Protein AF-A0A7C5NTX9-F1 (afdb_monomer_lite)

Structure (mmCIF, N/CA/C/O backbone):
data_AF-A0A7C5NTX9-F1
#
_entry.id   AF-A0A7C5NTX9-F1
#
loop_
_atom_site.group_PDB
_atom_site.id
_atom_site.type_symbol
_atom_site.label_atom_id
_atom_site.label_alt_id
_atom_site.label_comp_id
_atom_site.label_asym_id
_atom_site.label_entity_id
_atom_site.label_seq_id
_atom_site.pdbx_PDB_ins_code
_atom_site.Cartn_x
_atom_site.Cartn_y
_atom_site.Cartn_z
_atom_site.occupancy
_atom_site.B_iso_or_equiv
_atom_site.auth_seq_id
_atom_site.auth_comp_id
_atom_site.auth_asym_id
_atom_site.auth_atom_id
_atom_site.pdbx_PDB_model_num
ATOM 1 N N . MET A 1 1 ? 11.752 15.212 29.916 1.00 60.72 1 MET A N 1
ATOM 2 C CA . MET A 1 1 ? 12.139 13.943 29.242 1.00 60.72 1 MET A CA 1
ATOM 3 C C . MET A 1 1 ? 10.980 12.987 28.917 1.00 60.72 1 MET A C 1
ATOM 5 O O . MET A 1 1 ? 11.150 12.176 28.023 1.00 60.72 1 MET A O 1
ATOM 9 N N . LYS A 1 2 ? 9.813 13.024 29.588 1.00 66.94 2 LYS A N 1
ATOM 10 C CA . LYS A 1 2 ? 8.679 12.134 29.239 1.00 66.94 2 LYS A CA 1
ATOM 11 C C . LYS A 1 2 ? 7.983 12.523 27.925 1.00 66.94 2 LYS A C 1
ATOM 13 O O . LYS A 1 2 ? 7.700 11.652 27.115 1.00 66.94 2 LYS A O 1
ATOM 18 N N . ALA A 1 3 ? 7.803 13.824 27.684 1.00 72.06 3 ALA A N 1
ATOM 19 C CA . ALA A 1 3 ? 7.172 14.331 26.464 1.00 72.06 3 ALA A CA 1
ATOM 20 C C . ALA A 1 3 ? 7.942 13.942 25.188 1.00 72.06 3 ALA A C 1
ATOM 22 O O . ALA A 1 3 ? 7.331 13.476 24.237 1.00 72.06 3 ALA A O 1
ATOM 23 N N . ILE A 1 4 ? 9.282 14.019 25.196 1.00 77.25 4 ILE A N 1
ATOM 24 C CA . ILE A 1 4 ? 10.104 13.670 24.022 1.00 77.25 4 ILE A CA 1
ATOM 25 C C . ILE A 1 4 ? 9.982 12.184 23.638 1.00 77.25 4 ILE A C 1
ATOM 27 O O . ILE A 1 4 ? 10.015 11.848 22.459 1.00 77.25 4 ILE A O 1
ATOM 31 N N . LYS A 1 5 ? 9.775 11.297 24.626 1.00 79.56 5 LYS A N 1
ATOM 32 C CA . LYS A 1 5 ? 9.599 9.852 24.407 1.00 79.56 5 LYS A CA 1
ATOM 33 C C . LYS A 1 5 ? 8.251 9.504 23.768 1.00 79.56 5 LYS A C 1
ATOM 35 O O . LYS A 1 5 ? 8.151 8.465 23.134 1.00 79.56 5 LYS A O 1
ATOM 40 N N . ILE A 1 6 ? 7.238 10.355 23.940 1.00 84.50 6 ILE A N 1
ATOM 41 C CA . ILE A 1 6 ? 5.896 10.179 23.358 1.00 84.50 6 ILE A CA 1
ATOM 42 C C . ILE A 1 6 ? 5.794 10.906 22.013 1.00 84.50 6 ILE A C 1
ATOM 44 O O . ILE A 1 6 ? 5.163 10.412 21.086 1.00 84.50 6 ILE A O 1
ATOM 48 N N . LEU A 1 7 ? 6.457 12.056 21.878 1.00 85.62 7 LEU A N 1
ATOM 49 C CA . LEU A 1 7 ? 6.417 12.860 20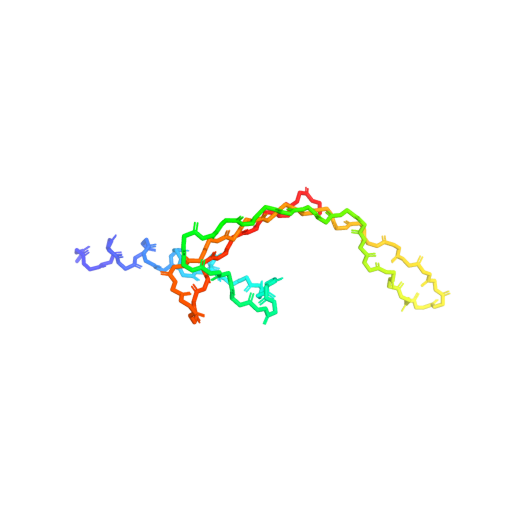.659 1.00 85.62 7 LEU A CA 1
ATOM 50 C C . LEU A 1 7 ? 7.144 12.178 19.486 1.00 85.62 7 LEU A C 1
ATOM 52 O O . LEU A 1 7 ? 6.677 12.242 18.353 1.00 85.62 7 LEU A O 1
ATOM 56 N N . LEU A 1 8 ? 8.259 11.490 19.761 1.00 86.56 8 LEU A N 1
ATOM 57 C CA . LEU A 1 8 ? 9.061 10.800 18.748 1.00 86.56 8 LEU A CA 1
ATOM 58 C C . LEU A 1 8 ? 8.302 9.676 18.001 1.00 86.56 8 LEU A C 1
ATOM 60 O O . LEU A 1 8 ? 8.318 9.691 16.771 1.00 86.56 8 LEU A O 1
ATOM 64 N N . PRO A 1 9 ? 7.603 8.730 18.665 1.00 85.88 9 PRO A N 1
ATOM 65 C CA . PRO A 1 9 ? 6.839 7.699 17.957 1.00 85.88 9 PRO A CA 1
ATOM 66 C C . PRO A 1 9 ? 5.623 8.262 17.211 1.00 85.88 9 PRO A C 1
ATOM 68 O O . PRO A 1 9 ? 5.311 7.788 16.122 1.00 85.88 9 PRO A O 1
ATOM 71 N N . VAL A 1 10 ? 4.962 9.295 17.746 1.00 85.88 10 VAL A N 1
ATOM 72 C CA . VAL A 1 10 ? 3.840 9.961 17.060 1.00 85.88 10 VAL A CA 1
ATOM 73 C C . VAL A 1 10 ? 4.310 10.602 15.757 1.00 85.88 10 VAL A C 1
ATOM 75 O O . VAL A 1 10 ? 3.675 10.417 14.720 1.00 85.88 10 VAL A O 1
ATOM 78 N N . LEU A 1 11 ? 5.455 11.289 15.791 1.00 85.00 11 LEU A N 1
ATOM 79 C CA . LEU A 1 11 ? 6.051 11.881 14.599 1.00 85.00 11 LEU A CA 1
ATOM 80 C C . LEU A 1 11 ? 6.334 10.808 13.543 1.00 85.00 11 LEU A C 1
ATOM 82 O O . LEU A 1 11 ? 5.906 10.966 12.404 1.00 85.00 11 LEU A O 1
ATOM 86 N N . ILE A 1 12 ? 6.954 9.689 13.935 1.00 82.88 12 ILE A N 1
ATOM 87 C CA . ILE A 1 12 ? 7.238 8.567 13.029 1.00 82.88 12 ILE A CA 1
ATOM 88 C C . ILE A 1 12 ? 5.953 8.053 12.371 1.00 82.88 12 ILE A C 1
ATOM 90 O O . ILE A 1 12 ? 5.924 7.903 11.161 1.00 82.88 12 ILE A O 1
ATOM 94 N N . ILE A 1 13 ? 4.860 7.851 13.104 1.00 80.44 13 ILE A N 1
ATOM 95 C CA . ILE A 1 13 ? 3.617 7.327 12.509 1.00 80.44 13 ILE A CA 1
ATOM 96 C C . ILE A 1 13 ? 3.017 8.307 11.486 1.00 80.44 13 ILE A C 1
ATOM 98 O O . ILE A 1 13 ? 2.502 7.887 10.450 1.00 80.44 13 ILE A O 1
ATOM 102 N N . THR A 1 14 ? 3.116 9.614 11.736 1.00 76.06 14 THR A N 1
ATOM 103 C CA . THR A 1 14 ? 2.534 10.625 10.838 1.00 76.06 14 THR A CA 1
ATOM 104 C C . THR A 1 14 ? 3.264 10.767 9.501 1.00 76.06 14 THR A C 1
ATOM 106 O O . THR A 1 14 ? 2.603 10.995 8.490 1.00 76.06 14 THR A O 1
ATOM 109 N N . VAL A 1 15 ? 4.589 10.570 9.444 1.00 75.19 15 VAL A N 1
ATOM 110 C CA . VAL A 1 15 ? 5.344 10.680 8.174 1.00 75.19 15 VAL A CA 1
ATOM 111 C C . VAL A 1 15 ? 5.078 9.515 7.218 1.00 75.19 15 VAL A C 1
ATOM 113 O O . VAL A 1 15 ? 5.169 9.690 6.006 1.00 75.19 15 VAL A O 1
ATOM 116 N N . PHE A 1 16 ? 4.698 8.343 7.733 1.00 68.81 16 PHE A N 1
ATOM 117 C CA . PHE A 1 16 ? 4.391 7.165 6.910 1.00 68.81 16 PHE A CA 1
ATOM 118 C C . PHE A 1 16 ? 2.958 7.159 6.351 1.00 68.81 16 PHE A C 1
ATOM 120 O O . PHE A 1 16 ? 2.622 6.297 5.543 1.00 68.81 16 PHE A O 1
ATOM 127 N N . SER A 1 17 ? 2.109 8.114 6.744 1.00 64.81 17 SER A N 1
ATOM 128 C CA . SER A 1 17 ? 0.694 8.141 6.349 1.00 64.81 17 SER A CA 1
ATOM 129 C C . SER A 1 17 ? 0.403 8.949 5.073 1.00 64.81 17 SER A C 1
ATOM 131 O O . SER A 1 17 ? -0.766 9.104 4.711 1.00 64.81 17 SER A O 1
ATOM 133 N N . CYS A 1 18 ? 1.419 9.477 4.381 1.00 65.75 18 CYS A N 1
ATOM 134 C CA . CYS A 1 18 ? 1.229 10.189 3.114 1.00 65.75 18 CYS A CA 1
ATOM 135 C C . CYS A 1 18 ? 0.962 9.184 1.981 1.00 65.75 18 CYS A C 1
ATOM 137 O O . CYS A 1 18 ? 1.880 8.750 1.287 1.00 65.75 18 CYS A O 1
ATOM 139 N N . ALA A 1 19 ? -0.299 8.777 1.823 1.00 66.31 19 ALA A N 1
ATOM 140 C CA . ALA A 1 19 ? -0.730 7.868 0.768 1.00 66.31 19 ALA A CA 1
ATOM 141 C C . ALA A 1 19 ? -1.793 8.530 -0.129 1.00 66.31 19 ALA A C 1
ATOM 143 O O . ALA A 1 19 ? -2.701 9.194 0.379 1.00 66.31 19 ALA A O 1
ATOM 144 N N . PRO A 1 20 ? -1.723 8.347 -1.461 1.00 66.31 20 PRO A N 1
ATOM 145 C CA . PRO A 1 20 ? -2.765 8.812 -2.366 1.00 66.31 20 PRO A CA 1
ATOM 146 C C . PRO A 1 20 ? -4.062 8.029 -2.127 1.00 66.31 20 PRO A C 1
ATOM 148 O O . PRO A 1 20 ? -4.039 6.806 -1.964 1.00 66.31 20 PRO A O 1
ATOM 151 N N . SER A 1 21 ? -5.204 8.720 -2.143 1.00 69.06 21 SER A N 1
ATOM 152 C CA . SER A 1 21 ? -6.507 8.055 -2.052 1.00 69.06 21 SER A CA 1
ATOM 153 C C . SER A 1 21 ? -6.743 7.200 -3.299 1.00 69.06 21 SER A C 1
ATOM 155 O O . SER A 1 21 ? -6.812 7.725 -4.409 1.00 69.06 21 SER A O 1
ATOM 157 N N . ARG A 1 22 ? -6.860 5.877 -3.124 1.00 71.81 22 ARG A N 1
ATOM 158 C CA . ARG A 1 22 ? -7.111 4.921 -4.222 1.00 71.81 22 ARG A CA 1
ATOM 159 C C . ARG A 1 22 ? -8.591 4.607 -4.445 1.00 71.81 22 ARG A C 1
ATOM 161 O O . ARG A 1 22 ? -8.927 3.918 -5.402 1.00 71.81 22 ARG A O 1
ATOM 168 N N . PHE A 1 23 ? -9.471 5.109 -3.579 1.00 77.50 23 PHE A N 1
ATOM 169 C CA . PHE A 1 23 ? -10.911 4.865 -3.636 1.00 77.50 23 PHE A CA 1
ATOM 170 C C . PHE A 1 23 ? -11.645 6.163 -3.987 1.00 77.50 23 PHE A C 1
ATOM 172 O O . PHE A 1 23 ? -11.696 7.091 -3.183 1.00 77.50 23 PHE A O 1
ATOM 179 N N . VAL A 1 24 ? -12.223 6.228 -5.193 1.00 80.69 24 VAL A N 1
ATOM 180 C CA . VAL A 1 24 ? -13.012 7.388 -5.664 1.00 80.69 24 VAL A CA 1
ATOM 181 C C . VAL A 1 24 ? -14.329 7.510 -4.888 1.00 80.69 24 VAL A C 1
ATOM 183 O O . VAL A 1 24 ? -14.794 8.614 -4.615 1.00 80.69 24 VAL A O 1
ATOM 186 N N . LYS A 1 25 ? -14.915 6.372 -4.495 1.00 84.88 25 LYS A N 1
ATOM 187 C CA . LYS A 1 25 ? -16.095 6.294 -3.632 1.00 84.88 25 LYS A CA 1
ATOM 188 C C . LYS A 1 25 ? -15.737 5.544 -2.343 1.00 84.88 25 LYS A C 1
ATOM 190 O O . LYS A 1 25 ? -15.140 4.472 -2.449 1.00 84.88 25 LYS A O 1
ATOM 195 N N . PRO A 1 26 ? -16.106 6.061 -1.154 1.00 83.12 26 PRO A N 1
ATOM 196 C CA . PRO A 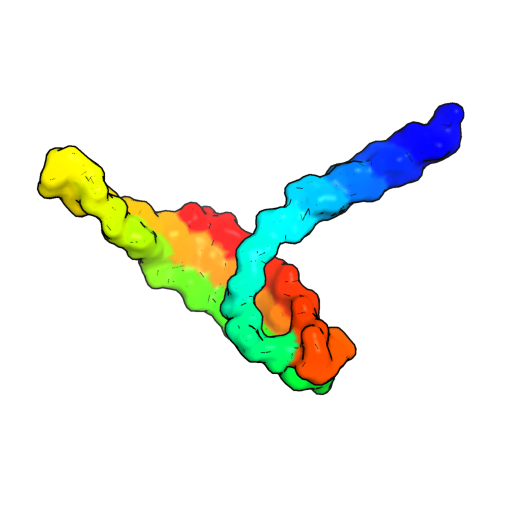1 26 ? -15.929 5.333 0.095 1.00 83.12 26 PRO A CA 1
ATOM 197 C C . PRO A 1 26 ? -16.637 3.974 0.060 1.00 83.12 26 PRO A C 1
ATOM 199 O O . PRO A 1 26 ? -17.767 3.864 -0.424 1.00 83.12 26 PRO A O 1
ATOM 202 N N . LEU A 1 27 ? -15.968 2.957 0.595 1.00 85.75 27 LEU A N 1
ATOM 203 C CA . LEU A 1 27 ? -16.552 1.655 0.892 1.00 85.75 27 LEU A CA 1
ATOM 204 C C . LEU A 1 27 ? -17.691 1.791 1.902 1.00 85.75 27 LEU A C 1
ATOM 206 O O . LEU A 1 27 ? -17.621 2.619 2.817 1.00 85.75 27 LEU A O 1
ATOM 210 N N . LYS A 1 28 ? -18.727 0.954 1.766 1.00 89.88 28 LYS A N 1
ATOM 211 C CA . LYS A 1 28 ? -19.813 0.906 2.749 1.00 89.88 28 LYS A CA 1
ATOM 212 C C . LYS A 1 28 ? -19.265 0.492 4.110 1.00 89.88 28 LYS A C 1
ATOM 214 O O . LYS A 1 28 ? -18.231 -0.165 4.218 1.00 89.88 28 LYS A O 1
ATOM 219 N N . LYS A 1 29 ? -19.978 0.859 5.175 1.00 90.62 29 LYS A N 1
ATOM 220 C CA . LYS A 1 29 ? -19.590 0.489 6.538 1.00 90.62 29 LYS A CA 1
ATOM 221 C C . LYS A 1 29 ? -19.457 -1.036 6.659 1.00 90.62 29 LYS A C 1
ATOM 223 O O . LYS A 1 29 ? -20.423 -1.752 6.413 1.00 90.62 29 LYS A O 1
ATOM 228 N N . GLY A 1 30 ? -18.277 -1.505 7.058 1.00 90.00 30 GLY A N 1
ATOM 229 C CA . GLY A 1 30 ? -17.964 -2.932 7.187 1.00 90.00 30 GLY A CA 1
ATOM 230 C C . GLY A 1 30 ? -17.548 -3.628 5.888 1.00 90.00 30 GLY A C 1
ATOM 231 O O . GLY A 1 30 ? -17.251 -4.817 5.915 1.00 90.00 30 GLY A O 1
ATOM 232 N N . GLU A 1 31 ? -17.513 -2.917 4.761 1.00 90.94 31 GLU A N 1
ATOM 233 C CA . GLU A 1 31 ? -17.062 -3.462 3.484 1.00 90.94 31 GLU A CA 1
ATOM 234 C C . GLU A 1 31 ? -15.531 -3.409 3.396 1.00 90.94 31 GLU A C 1
ATOM 236 O O . GLU A 1 31 ? -14.905 -2.406 3.759 1.00 90.94 31 GLU A O 1
ATOM 241 N N . SER A 1 32 ? -14.942 -4.491 2.893 1.00 91.38 32 SER A N 1
ATOM 242 C CA . SER A 1 32 ? -13.508 -4.613 2.639 1.00 91.38 32 SER A CA 1
ATOM 243 C C . SER A 1 32 ? -13.259 -4.777 1.147 1.00 91.38 32 SER A C 1
ATOM 245 O O . SER A 1 32 ? -13.885 -5.620 0.508 1.00 91.38 32 SER A O 1
ATOM 247 N N . ALA A 1 33 ? -12.296 -4.036 0.605 1.00 89.88 33 ALA A N 1
ATOM 248 C CA . ALA A 1 33 ? -11.787 -4.250 -0.745 1.00 89.88 33 ALA A CA 1
ATOM 249 C C . ALA A 1 33 ? -10.286 -4.496 -0.706 1.00 89.88 33 ALA A C 1
ATOM 251 O O . ALA A 1 33 ? -9.535 -3.747 -0.085 1.00 89.88 33 ALA A O 1
ATOM 252 N N . ILE A 1 34 ? -9.854 -5.522 -1.429 1.00 91.56 34 ILE A N 1
ATOM 253 C CA . ILE A 1 34 ? -8.453 -5.779 -1.740 1.00 91.56 34 ILE A CA 1
ATOM 254 C C . ILE A 1 34 ? -8.264 -5.620 -3.244 1.00 91.56 34 ILE A C 1
ATOM 256 O O . ILE A 1 34 ? -9.133 -5.999 -4.028 1.00 91.56 34 ILE A O 1
ATOM 260 N N . GLY A 1 35 ? -7.141 -5.049 -3.652 1.00 87.81 35 GLY A N 1
ATOM 261 C CA . GLY A 1 35 ? -6.805 -4.917 -5.058 1.00 87.81 35 GLY A CA 1
ATOM 262 C C . GLY A 1 35 ? -5.309 -4.997 -5.290 1.00 87.81 35 GLY A C 1
ATOM 263 O O . GLY A 1 35 ? -4.496 -4.801 -4.383 1.00 87.81 35 GLY A O 1
ATOM 264 N N . PHE A 1 36 ? -4.955 -5.294 -6.532 1.00 88.56 36 PHE A N 1
ATOM 265 C CA . PHE A 1 36 ? -3.584 -5.277 -7.004 1.00 88.56 36 PHE A CA 1
ATOM 266 C C . PHE A 1 36 ? -3.519 -4.425 -8.271 1.00 88.56 36 PHE A C 1
ATOM 268 O O . PHE A 1 36 ? -4.440 -4.436 -9.083 1.00 88.56 36 PHE A O 1
ATOM 275 N N . ASN A 1 37 ? -2.431 -3.687 -8.429 1.00 84.38 37 ASN A N 1
ATOM 276 C CA . ASN A 1 37 ? -2.063 -3.034 -9.674 1.00 84.38 37 ASN A CA 1
ATOM 277 C C . ASN A 1 37 ? -0.787 -3.701 -10.175 1.00 84.38 37 ASN A C 1
ATOM 279 O O . ASN A 1 37 ? 0.153 -3.868 -9.398 1.00 84.38 37 ASN A O 1
ATOM 283 N N . ALA A 1 38 ? -0.765 -4.068 -11.452 1.00 85.25 38 ALA A N 1
ATOM 284 C CA . ALA A 1 38 ? 0.416 -4.560 -12.146 1.00 85.25 38 ALA A CA 1
ATOM 285 C C . ALA A 1 38 ? 0.568 -3.787 -13.461 1.00 85.25 38 ALA A C 1
ATOM 287 O O . ALA A 1 38 ? -0.392 -3.660 -14.219 1.00 85.25 38 ALA A O 1
ATOM 288 N N . GLY A 1 39 ? 1.764 -3.258 -13.713 1.00 84.00 39 GLY A N 1
ATOM 289 C CA . GLY A 1 39 ? 2.046 -2.335 -14.817 1.00 84.00 39 GLY A CA 1
ATOM 290 C C . GLY A 1 39 ? 2.426 -0.955 -14.292 1.00 84.00 39 GLY A C 1
ATOM 291 O O . GLY A 1 39 ? 2.699 -0.805 -13.116 1.00 84.00 39 GLY A O 1
ATOM 292 N N . GLY A 1 40 ? 2.469 0.071 -15.128 1.00 80.31 40 GLY A N 1
ATOM 293 C CA . GLY A 1 40 ? 2.725 1.432 -14.661 1.00 80.31 40 GLY A CA 1
ATOM 294 C C . GLY A 1 40 ? 2.823 2.415 -15.821 1.00 80.31 40 GLY A C 1
ATOM 295 O O . GLY A 1 40 ? 2.560 2.034 -16.965 1.00 80.31 40 GLY A O 1
ATOM 296 N N . PRO A 1 41 ? 3.093 3.698 -15.545 1.00 85.69 41 PRO A N 1
ATOM 297 C CA . PRO A 1 41 ? 3.023 4.729 -16.561 1.00 85.69 41 PRO A CA 1
ATOM 298 C C . PRO A 1 41 ? 4.119 4.540 -17.610 1.00 85.69 41 PRO A C 1
ATOM 300 O O . PRO A 1 41 ? 5.271 4.220 -17.307 1.00 85.69 41 PRO A O 1
ATOM 303 N N . LEU A 1 42 ? 3.744 4.793 -18.859 1.00 88.00 42 LEU A N 1
ATOM 304 C CA . LEU A 1 42 ? 4.68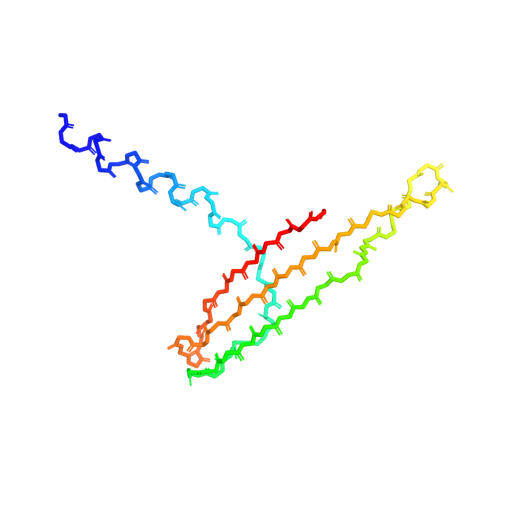4 4.969 -19.952 1.00 88.00 42 LEU A CA 1
ATOM 305 C C . LEU A 1 42 ? 5.121 6.434 -19.944 1.00 88.00 42 LEU A C 1
ATOM 307 O O . LEU A 1 42 ? 4.338 7.324 -20.278 1.00 88.00 42 LEU A O 1
ATOM 311 N N . ILE A 1 43 ? 6.351 6.698 -19.509 1.00 89.62 43 ILE A N 1
ATOM 312 C CA . ILE A 1 43 ? 6.891 8.057 -19.481 1.00 89.62 43 ILE A CA 1
ATOM 313 C C . ILE A 1 43 ? 7.476 8.361 -20.854 1.00 89.62 43 ILE A C 1
ATOM 315 O O . ILE A 1 43 ? 8.433 7.725 -21.291 1.00 89.62 43 ILE A O 1
ATOM 319 N N . HIS A 1 44 ? 6.914 9.360 -21.525 1.00 90.44 44 HIS A N 1
ATOM 320 C CA . HIS A 1 44 ? 7.482 9.898 -22.754 1.00 90.44 44 HIS A CA 1
ATOM 321 C C . HIS A 1 44 ? 8.543 10.936 -22.385 1.00 90.44 44 HIS A C 1
ATOM 323 O O . HIS A 1 44 ? 8.211 12.037 -21.947 1.00 90.44 44 HIS A O 1
ATOM 329 N N . PHE A 1 45 ? 9.821 10.590 -22.538 1.00 89.00 45 PHE A N 1
ATOM 330 C CA . PHE A 1 45 ? 10.936 11.481 -22.222 1.00 89.00 45 PHE A CA 1
ATOM 331 C C . PHE A 1 45 ? 11.975 11.484 -23.342 1.00 89.00 45 PHE A C 1
ATOM 333 O O . PHE A 1 45 ? 12.470 10.437 -23.753 1.00 89.00 45 PHE A O 1
ATOM 340 N N . SER A 1 46 ? 12.322 12.677 -23.834 1.00 87.06 46 SER A N 1
ATOM 341 C CA . SER A 1 46 ? 13.335 12.877 -24.882 1.00 87.06 46 SER A CA 1
ATOM 342 C C . SER A 1 46 ? 13.115 12.032 -26.152 1.00 87.06 46 SER A C 1
ATOM 344 O O . SER A 1 46 ? 14.066 11.520 -26.737 1.00 87.06 46 SER A O 1
ATOM 346 N N . GLY A 1 47 ? 11.856 11.858 -26.569 1.00 89.50 47 GLY A N 1
ATOM 347 C CA . GLY A 1 47 ? 11.489 11.043 -27.735 1.00 89.50 47 GLY A CA 1
ATOM 348 C C . GLY A 1 47 ? 11.437 9.532 -27.479 1.00 89.50 47 GLY A C 1
ATOM 349 O O . GLY A 1 47 ? 11.008 8.792 -28.358 1.00 89.50 47 GLY A O 1
ATOM 350 N N . ASN A 1 48 ? 11.800 9.077 -26.277 1.00 85.81 48 ASN A N 1
ATOM 351 C CA . ASN A 1 48 ? 11.765 7.672 -25.883 1.00 85.81 48 ASN A CA 1
ATOM 352 C C . ASN A 1 48 ? 10.579 7.383 -24.958 1.00 85.81 48 ASN A C 1
ATOM 354 O O . ASN A 1 48 ? 10.163 8.233 -24.168 1.00 85.81 48 ASN A O 1
ATOM 358 N N . VAL A 1 49 ? 10.056 6.159 -25.037 1.00 90.44 49 VAL A N 1
ATOM 359 C CA . VAL A 1 49 ? 9.046 5.643 -24.108 1.00 90.44 49 VAL A CA 1
ATOM 360 C C . VAL A 1 49 ? 9.753 4.805 -23.052 1.00 90.44 49 VAL A C 1
ATOM 362 O O . VAL A 1 49 ? 10.301 3.749 -23.360 1.00 90.44 49 VAL A O 1
ATOM 365 N N . ILE A 1 50 ? 9.751 5.285 -21.812 1.00 87.75 50 ILE A N 1
ATOM 366 C CA . ILE A 1 50 ? 10.333 4.599 -20.659 1.00 87.75 50 ILE A CA 1
ATOM 367 C C . ILE A 1 50 ? 9.184 3.944 -19.881 1.00 87.75 50 ILE A C 1
ATOM 369 O O . ILE A 1 50 ? 8.399 4.658 -19.248 1.00 87.75 50 ILE A O 1
ATOM 373 N N . PRO A 1 51 ? 9.038 2.608 -19.926 1.00 85.69 51 PRO A N 1
ATOM 374 C CA . PRO A 1 51 ? 8.053 1.918 -19.109 1.00 85.69 51 PRO A CA 1
ATOM 375 C C . PRO A 1 51 ? 8.523 1.897 -17.655 1.00 85.69 51 PRO A C 1
ATOM 377 O O . PRO A 1 51 ? 9.600 1.382 -17.357 1.00 85.69 51 PRO A O 1
ATOM 380 N N . VAL A 1 52 ? 7.716 2.438 -16.743 1.00 85.19 52 VAL A N 1
ATOM 381 C CA . VAL A 1 52 ? 7.983 2.347 -15.304 1.00 85.19 52 VAL A CA 1
ATOM 382 C C . VAL A 1 52 ? 7.038 1.309 -14.710 1.00 85.19 52 VAL A C 1
ATOM 384 O O . VAL A 1 52 ? 5.857 1.608 -14.539 1.00 85.19 52 VAL A O 1
ATOM 387 N N . PRO A 1 53 ? 7.500 0.079 -14.435 1.00 82.94 53 PRO A N 1
ATOM 388 C CA . PRO A 1 53 ? 6.650 -0.941 -13.840 1.00 82.94 53 PRO A CA 1
ATOM 389 C C . PRO A 1 53 ? 6.395 -0.609 -12.364 1.00 82.94 53 PRO A C 1
ATOM 391 O O . PRO A 1 53 ? 7.316 -0.602 -11.559 1.00 82.94 53 PRO A O 1
ATOM 394 N N . PHE A 1 54 ? 5.136 -0.372 -12.007 1.00 84.31 54 PHE A N 1
ATOM 395 C CA . PHE A 1 54 ? 4.663 -0.190 -10.637 1.00 84.31 54 PHE A CA 1
ATOM 396 C C . PHE A 1 54 ? 3.688 -1.295 -10.235 1.00 84.31 54 PHE A C 1
ATOM 398 O O . PHE A 1 54 ? 2.473 -1.204 -10.420 1.00 84.31 54 PHE A O 1
ATOM 405 N N . SER A 1 55 ? 4.207 -2.330 -9.587 1.00 87.00 55 SER A N 1
ATOM 406 C CA . SER A 1 55 ? 3.346 -3.321 -8.942 1.00 87.00 55 SER A CA 1
ATOM 407 C C . SER A 1 55 ? 3.032 -2.893 -7.513 1.00 87.00 55 SER A C 1
ATOM 409 O O . SER A 1 55 ? 3.934 -2.628 -6.717 1.00 87.00 55 SER A O 1
ATOM 411 N N . SER A 1 56 ? 1.751 -2.832 -7.157 1.00 86.69 56 SER A N 1
ATOM 412 C CA . SER A 1 56 ? 1.335 -2.525 -5.786 1.00 86.69 56 SER A CA 1
ATOM 413 C C . SER A 1 56 ? 0.115 -3.328 -5.374 1.00 86.69 56 SER A C 1
ATOM 415 O O . SER A 1 56 ? -0.779 -3.585 -6.175 1.00 86.69 56 SER A O 1
ATOM 417 N N . VAL A 1 57 ? 0.060 -3.682 -4.098 1.00 89.12 57 VAL A N 1
ATOM 418 C CA . VAL A 1 57 ? -1.113 -4.282 -3.464 1.00 89.12 57 VAL A CA 1
ATOM 419 C C . VAL A 1 57 ? -1.739 -3.253 -2.535 1.00 89.12 57 VAL A C 1
ATOM 421 O O . VAL A 1 57 ? -1.037 -2.450 -1.919 1.00 89.12 57 VAL A O 1
ATOM 424 N N . TYR A 1 58 ? -3.062 -3.226 -2.452 1.00 87.62 58 TYR A N 1
ATOM 425 C CA . TYR A 1 58 ? -3.770 -2.299 -1.581 1.00 87.62 58 TYR A CA 1
ATOM 426 C C . TYR A 1 58 ? -5.003 -2.931 -0.960 1.00 87.62 58 TYR A C 1
ATOM 428 O O . TYR A 1 58 ? -5.616 -3.845 -1.508 1.00 87.62 58 TYR A O 1
ATOM 436 N N . TYR A 1 59 ? -5.356 -2.409 0.205 1.00 89.38 59 TYR A N 1
ATOM 437 C CA . TYR A 1 59 ? -6.488 -2.839 0.997 1.00 89.38 59 TYR A CA 1
ATOM 438 C C . TYR A 1 59 ? -7.228 -1.618 1.544 1.00 89.38 59 TYR A C 1
ATOM 440 O O . TYR A 1 59 ? -6.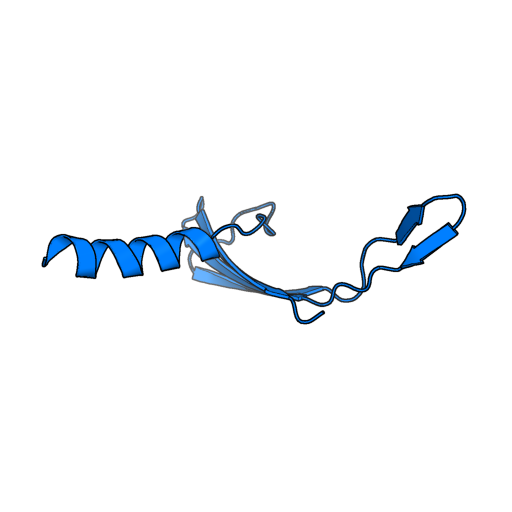616 -0.645 1.990 1.00 89.38 59 TYR A O 1
ATOM 448 N N . GLY A 1 60 ? -8.553 -1.662 1.502 1.00 90.06 60 GLY A N 1
ATOM 449 C CA . GLY A 1 60 ? -9.441 -0.636 2.024 1.00 90.06 60 GLY A CA 1
ATOM 450 C C . GLY A 1 60 ? -10.534 -1.246 2.885 1.00 90.06 60 GLY A C 1
ATOM 451 O O . GLY A 1 60 ? -11.035 -2.328 2.588 1.00 90.06 60 GLY A O 1
ATOM 452 N N . TYR A 1 61 ? -10.914 -0.528 3.937 1.00 90.00 61 TYR A N 1
ATOM 453 C CA . TYR A 1 61 ? -11.997 -0.892 4.839 1.00 90.00 61 TYR A CA 1
ATOM 454 C C . TYR A 1 61 ? -12.904 0.311 5.115 1.00 90.00 61 TYR A C 1
ATOM 456 O O . TYR A 1 61 ? -12.441 1.395 5.486 1.00 90.00 61 TYR A O 1
ATOM 464 N N . GLY A 1 62 ? -14.211 0.133 4.935 1.00 91.44 62 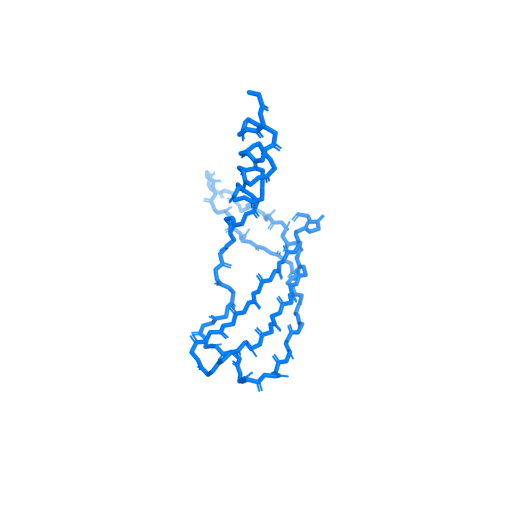GLY A N 1
ATOM 465 C CA . GLY A 1 62 ? -15.212 1.161 5.200 1.00 91.44 62 GLY A CA 1
ATOM 466 C C . GLY A 1 62 ? -15.476 1.327 6.695 1.00 91.44 62 GLY A C 1
ATOM 467 O O . GLY A 1 62 ? -16.207 0.542 7.300 1.00 91.44 62 GLY A O 1
ATOM 468 N N . LEU A 1 63 ? -14.923 2.383 7.298 1.00 87.12 63 LEU A N 1
ATOM 469 C CA . LEU A 1 63 ? -15.192 2.744 8.695 1.00 87.12 63 LEU A CA 1
ATOM 470 C C . LEU A 1 63 ? -16.604 3.326 8.870 1.00 87.12 63 LEU A C 1
ATOM 472 O O . LEU A 1 63 ? -17.255 3.109 9.892 1.00 87.12 63 LEU A O 1
ATOM 476 N N . SER A 1 64 ? -17.081 4.078 7.878 1.00 86.44 64 SER A N 1
ATOM 477 C CA . SER A 1 64 ? -18.395 4.725 7.868 1.00 86.44 64 SER A CA 1
ATOM 478 C C . SER A 1 64 ? -18.833 4.997 6.427 1.00 86.44 64 SER A C 1
ATOM 480 O O . SER A 1 64 ? -18.013 4.947 5.517 1.00 86.44 64 SER A O 1
ATOM 482 N N . GLU A 1 65 ? -20.096 5.364 6.202 1.00 82.56 65 GLU A N 1
ATOM 483 C CA . GLU A 1 65 ? -20.612 5.661 4.852 1.00 82.56 65 GLU A CA 1
ATOM 484 C C . GLU A 1 65 ? -19.886 6.811 4.139 1.00 82.56 65 GLU A C 1
ATOM 486 O O . GLU A 1 65 ? -19.972 6.953 2.922 1.00 82.56 65 GLU A O 1
ATOM 491 N N . LYS A 1 66 ? -19.164 7.641 4.898 1.00 84.12 66 LYS A N 1
ATOM 492 C CA 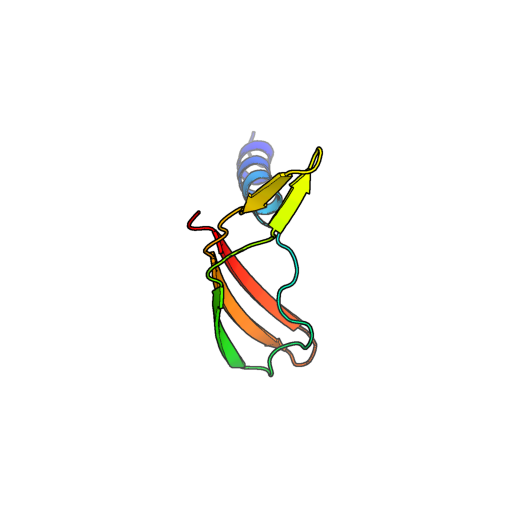. LYS A 1 66 ? -18.400 8.784 4.382 1.00 84.12 66 LYS A CA 1
ATOM 493 C C . LYS A 1 66 ? -16.886 8.602 4.485 1.00 84.12 66 LYS A C 1
ATOM 495 O O . LYS A 1 66 ? -16.151 9.502 4.098 1.00 84.12 66 LYS A O 1
ATOM 500 N N . GLY A 1 67 ? -16.414 7.489 5.048 1.00 82.81 67 GLY A N 1
ATOM 501 C CA . GLY A 1 67 ? -15.017 7.338 5.445 1.00 82.81 67 GLY A CA 1
ATOM 502 C C . GLY A 1 67 ? -14.504 5.919 5.260 1.00 82.81 67 GLY A C 1
ATOM 503 O O . GLY A 1 67 ? -15.022 4.969 5.844 1.00 82.81 67 GLY A O 1
ATOM 504 N N . THR A 1 68 ? -13.428 5.797 4.494 1.00 87.25 68 THR A N 1
ATOM 505 C CA . THR A 1 68 ? -12.706 4.547 4.266 1.00 87.25 68 THR A CA 1
ATOM 506 C C . THR A 1 68 ? -11.282 4.713 4.754 1.00 87.25 68 THR A C 1
ATOM 508 O O . THR A 1 68 ? -10.610 5.674 4.384 1.00 87.25 68 THR A O 1
ATOM 511 N N . VAL A 1 69 ? -10.813 3.769 5.565 1.00 87.81 69 VAL A N 1
ATOM 512 C CA . VAL A 1 69 ? -9.385 3.642 5.847 1.00 87.81 69 VAL A CA 1
ATOM 513 C C . VAL A 1 69 ? -8.771 2.774 4.762 1.00 87.81 69 VAL A C 1
ATOM 515 O O . VAL A 1 69 ? -9.324 1.737 4.404 1.00 87.81 69 VAL A O 1
ATOM 518 N N . SER A 1 70 ? -7.651 3.207 4.201 1.00 87.62 70 SER A N 1
ATOM 519 C CA . SER A 1 70 ? -6.958 2.449 3.165 1.00 87.62 70 SER A CA 1
ATOM 520 C C . SER A 1 70 ? -5.462 2.452 3.407 1.00 87.62 70 SER A C 1
ATOM 522 O O . SER A 1 70 ? -4.914 3.406 3.955 1.00 87.62 70 SER A O 1
ATOM 524 N N . GLY A 1 71 ? -4.821 1.360 3.015 1.00 86.31 71 GLY A N 1
ATOM 525 C CA . GLY A 1 71 ? -3.382 1.177 3.054 1.00 86.31 71 GLY A CA 1
ATOM 526 C C . GLY A 1 71 ? -2.931 0.440 1.803 1.00 86.31 71 GLY A C 1
ATOM 527 O O . GLY A 1 71 ? -3.676 -0.351 1.222 1.00 86.31 71 GLY A O 1
ATOM 528 N N . GLY A 1 72 ? -1.712 0.710 1.360 1.00 83.94 72 GLY A N 1
ATOM 529 C CA . GLY A 1 72 ? -1.144 0.058 0.192 1.00 83.94 72 GLY A CA 1
ATOM 530 C C . GLY A 1 72 ? 0.353 -0.105 0.336 1.00 83.94 72 GLY A C 1
ATOM 531 O O . GLY A 1 72 ? 1.016 0.718 0.961 1.00 83.94 72 GLY A O 1
ATOM 532 N N . PHE A 1 73 ? 0.868 -1.177 -0.252 1.00 84.38 73 PHE A N 1
ATOM 533 C CA . PHE A 1 73 ? 2.286 -1.477 -0.304 1.00 84.38 73 PHE A CA 1
ATOM 534 C C . PHE A 1 73 ? 2.728 -1.557 -1.764 1.00 84.38 73 PHE A C 1
ATOM 536 O O . PHE A 1 73 ? 2.124 -2.265 -2.576 1.00 84.38 73 PHE A O 1
ATOM 543 N N . HIS A 1 74 ? 3.765 -0.796 -2.105 1.00 83.94 74 HIS A N 1
ATOM 544 C CA . HIS A 1 74 ? 4.429 -0.891 -3.400 1.00 83.94 74 HIS A CA 1
ATOM 545 C C . HIS A 1 74 ? 5.473 -2.000 -3.342 1.00 83.94 74 HIS A C 1
ATOM 547 O O . HIS A 1 74 ? 6.324 -2.006 -2.460 1.00 83.94 74 HIS A O 1
ATOM 553 N N . ILE A 1 75 ? 5.371 -2.945 -4.270 1.00 82.88 75 ILE A N 1
ATOM 554 C CA . ILE A 1 75 ? 6.279 -4.091 -4.374 1.00 82.88 75 ILE A CA 1
ATOM 555 C C . ILE A 1 75 ? 7.477 -3.737 -5.269 1.00 82.88 75 ILE A C 1
ATOM 557 O O . ILE A 1 75 ? 8.572 -4.244 -5.052 1.00 82.88 75 ILE A O 1
ATOM 561 N N . THR A 1 76 ? 7.258 -2.864 -6.256 1.00 70.44 76 THR A N 1
ATOM 562 C CA . THR A 1 76 ? 8.230 -2.420 -7.275 1.00 70.44 76 THR A CA 1
ATOM 563 C C . THR A 1 76 ? 8.032 -0.947 -7.577 1.00 70.44 76 THR A C 1
ATOM 565 O O . THR A 1 76 ? 6.860 -0.497 -7.478 1.00 70.44 76 THR A O 1
#

Sequence (76 aa):
MKAIKILLPVLIITVFSCAPSRFVKPLKKGESAIGFNAGGPLIHFSGNVIPVPFSSVYYGYGLSEKGTVSGGFHIT

pLDDT: mean 83.21, std 7.43, range [60.72, 91.56]

Foldseek 3Di:
DVVVVVVVVVVVVVVVPPDDDPDPAADAAADKDKDWDWWDDQDCDPNDTDTDTWIKIKMWHHNHNRDIDIDMDTPD

Radius of gyration: 17.65 Å; chains: 1; bounding box: 34×20×57 Å

Secondary structure (DSSP, 8-state):
-HHHHHHHHHHHHHHTT------SSPPPTT-EEEEEE----EEEETTEEEE----EEEEEEEEETTEEEEEEEE--